Protein AF-A0A957UPA0-F1 (afdb_monomer_lite)

Sequence (131 aa):
ALFTAALRPQVGALYYTPGFFYAAQASAPRTSAYPSEEINEYVRTYPEAAAQVWRTLSYYEPTHMAPRVQAQTLLVTGDDPAVTVPMQQALPSLVETYTTAHSAYRDGVQQARWLARWSGIGEPVLPEHWR

pLDDT: mean 93.22, std 5.61, range [69.31, 98.5]

Foldseek 3Di:
DLLCLLVDVPAAEAEDEDDCLAVLVPPLVVDCDPPSVVLVVVCVVPVVCNVVSVVVSVVVHSLVSQLSRPYQYEYEAEPDNVSCVSVCVSHPPRYHYHYDPPDPLVVVLVVQCVVCVSVVVHHGDDDPVSD

Radius of gyration: 17.0 Å; chains: 1; bounding box: 37×31×49 Å

Secondary structure (DSSP, 8-state):
-HHHHHH-TT--EEEE---TTTTHHHHGGG---TTHHHHHHHHHH-GGGHHHHHHHHHTT-HHHHGGG--SEEEEEE-S-GGGGHHHHHHS-S-EEEEE--S-HHHHHHHHHHHHHHHHT--S----GGG-

Structure (mmCIF, N/CA/C/O backbone):
data_AF-A0A957UPA0-F1
#
_entry.id   AF-A0A957UPA0-F1
#
loop_
_atom_site.group_PDB
_atom_site.id
_atom_site.type_symbol
_atom_site.label_atom_id
_atom_site.label_alt_id
_atom_site.label_comp_id
_atom_site.label_asym_id
_atom_site.label_entity_id
_atom_site.label_seq_id
_atom_site.pdbx_PDB_ins_code
_atom_site.Cartn_x
_atom_site.Cartn_y
_atom_site.Cartn_z
_atom_site.occupancy
_atom_site.B_iso_or_equiv
_atom_site.auth_seq_id
_atom_site.auth_comp_id
_atom_site.auth_asym_id
_atom_site.auth_atom_id
_atom_site.pdbx_PDB_model_num
ATOM 1 N N . ALA A 1 1 ? -3.758 -4.449 -6.018 1.00 92.31 1 ALA A N 1
ATOM 2 C CA . ALA A 1 1 ? -2.530 -5.087 -6.540 1.00 92.31 1 ALA A CA 1
ATOM 3 C C . ALA A 1 1 ? -1.851 -5.967 -5.488 1.00 92.31 1 ALA A C 1
ATOM 5 O O . ALA A 1 1 ? -1.720 -7.161 -5.725 1.00 92.31 1 ALA A O 1
ATOM 6 N N . LEU A 1 2 ? -1.491 -5.426 -4.316 1.00 96.19 2 LEU A N 1
ATOM 7 C CA . LEU A 1 2 ? -0.756 -6.176 -3.287 1.00 96.19 2 LEU A CA 1
ATOM 8 C C . LEU A 1 2 ? -1.438 -7.474 -2.833 1.00 96.19 2 LEU A C 1
ATOM 10 O O . LEU A 1 2 ? -0.804 -8.521 -2.871 1.00 96.19 2 LEU A O 1
ATOM 14 N N . PHE A 1 3 ? -2.726 -7.442 -2.469 1.00 96.44 3 PHE A N 1
ATOM 15 C CA . PHE A 1 3 ? -3.436 -8.661 -2.050 1.00 96.44 3 PHE A CA 1
ATOM 16 C C . PHE A 1 3 ? -3.415 -9.746 -3.125 1.00 96.44 3 PHE A C 1
ATOM 18 O O . PHE A 1 3 ? -3.208 -10.916 -2.824 1.00 96.44 3 PHE A O 1
ATOM 25 N N . THR A 1 4 ? -3.576 -9.358 -4.391 1.00 96.94 4 THR A N 1
ATOM 26 C CA . THR A 1 4 ? -3.486 -10.285 -5.519 1.00 96.94 4 THR A CA 1
ATOM 27 C C . THR A 1 4 ? -2.098 -10.909 -5.603 1.00 96.94 4 THR A C 1
ATOM 29 O O . THR A 1 4 ? -2.009 -12.127 -5.671 1.00 96.94 4 THR A O 1
ATOM 32 N N . ALA A 1 5 ? -1.030 -10.107 -5.537 1.00 96.25 5 ALA A N 1
ATOM 33 C CA . ALA A 1 5 ? 0.347 -10.601 -5.584 1.00 96.25 5 ALA A CA 1
ATOM 34 C C . ALA A 1 5 ? 0.690 -11.514 -4.391 1.00 96.25 5 ALA A C 1
ATOM 36 O O . ALA A 1 5 ? 1.381 -12.513 -4.556 1.00 96.25 5 ALA A O 1
ATOM 37 N N . ALA A 1 6 ? 0.150 -11.222 -3.206 1.00 96.12 6 ALA A N 1
ATOM 38 C CA . ALA A 1 6 ? 0.299 -12.060 -2.017 1.00 96.12 6 ALA A CA 1
ATOM 39 C C . ALA A 1 6 ? -0.463 -13.398 -2.113 1.00 96.12 6 ALA A C 1
ATOM 41 O O . ALA A 1 6 ? -0.057 -14.390 -1.513 1.00 96.12 6 ALA A O 1
ATOM 42 N N . LEU A 1 7 ? -1.583 -13.438 -2.845 1.00 97.19 7 LEU A N 1
ATOM 43 C CA . LEU A 1 7 ? -2.433 -14.628 -3.005 1.00 97.19 7 LEU A CA 1
ATOM 44 C C . LEU A 1 7 ? -2.149 -15.421 -4.291 1.00 97.19 7 LEU A C 1
ATOM 46 O O . LEU A 1 7 ? -2.746 -16.484 -4.499 1.00 97.19 7 LEU A O 1
ATOM 50 N N . ARG A 1 8 ? -1.309 -14.899 -5.190 1.00 97.00 8 ARG A N 1
ATOM 51 C CA . ARG A 1 8 ? -1.005 -15.486 -6.501 1.00 97.00 8 ARG A CA 1
ATOM 52 C C . ARG A 1 8 ? 0.503 -15.457 -6.749 1.00 97.00 8 ARG A C 1
ATOM 54 O O . ARG A 1 8 ? 1.004 -14.455 -7.256 1.00 97.00 8 ARG A O 1
ATOM 61 N N . PRO A 1 9 ? 1.226 -16.557 -6.465 1.00 92.38 9 PRO A N 1
ATOM 62 C CA . PRO A 1 9 ? 2.674 -16.616 -6.675 1.00 92.38 9 PRO A CA 1
ATOM 63 C C . PRO A 1 9 ? 3.081 -16.499 -8.155 1.00 92.38 9 PRO A C 1
ATOM 65 O O . PRO A 1 9 ? 4.248 -16.298 -8.456 1.00 92.38 9 PRO A O 1
ATOM 68 N N . GLN A 1 10 ? 2.131 -16.597 -9.092 1.00 95.69 10 GLN A N 1
ATOM 69 C CA . GLN A 1 10 ? 2.368 -16.395 -10.524 1.00 95.69 10 GLN A CA 1
ATOM 70 C C . GLN A 1 10 ? 2.603 -14.922 -10.901 1.00 95.69 10 GLN A C 1
ATOM 72 O O . GLN A 1 10 ? 3.011 -14.638 -12.025 1.00 95.69 10 GLN A O 1
ATOM 77 N N . VAL A 1 11 ? 2.309 -13.973 -10.006 1.00 96.00 11 VAL A N 1
ATOM 78 C CA . VAL A 1 11 ? 2.562 -12.551 -10.258 1.00 96.00 11 VAL A CA 1
ATOM 79 C C . VAL A 1 11 ? 4.066 -12.292 -10.175 1.00 96.00 11 VAL A C 1
ATOM 81 O O . VAL A 1 11 ? 4.654 -12.398 -9.105 1.00 96.00 11 VAL A O 1
ATOM 84 N N . GLY A 1 12 ? 4.682 -11.935 -11.304 1.00 94.44 12 GLY A N 1
ATOM 85 C CA . GLY A 1 12 ? 6.125 -11.683 -11.383 1.00 94.44 12 GLY A CA 1
ATOM 86 C C . GLY A 1 12 ? 6.556 -10.255 -11.022 1.00 94.44 12 GLY A C 1
ATOM 87 O O . GLY A 1 12 ? 7.672 -10.060 -10.546 1.00 94.44 12 GLY A O 1
ATOM 88 N N . ALA A 1 13 ? 5.671 -9.270 -11.203 1.00 95.62 13 ALA A N 1
ATOM 89 C CA . ALA A 1 13 ? 5.941 -7.857 -10.942 1.00 95.62 13 ALA A CA 1
ATOM 90 C C . ALA A 1 13 ? 4.792 -7.202 -10.170 1.00 95.62 13 ALA A C 1
ATOM 92 O O . ALA A 1 13 ? 3.619 -7.394 -10.499 1.00 95.62 13 ALA A O 1
ATOM 93 N N . LEU A 1 14 ? 5.132 -6.392 -9.169 1.00 96.38 14 LEU A N 1
ATOM 94 C CA . LEU A 1 14 ? 4.190 -5.589 -8.398 1.00 96.38 14 LEU A CA 1
ATOM 95 C C . LEU A 1 14 ? 4.625 -4.121 -8.403 1.00 96.38 14 LEU A C 1
ATOM 97 O O . LEU A 1 14 ? 5.606 -3.753 -7.772 1.00 96.38 14 LEU A O 1
ATOM 101 N N . TYR A 1 15 ? 3.840 -3.268 -9.054 1.00 95.75 15 TYR A N 1
ATOM 102 C CA . TYR A 1 15 ? 3.884 -1.826 -8.822 1.00 95.75 15 TYR A CA 1
ATOM 103 C C . TYR A 1 15 ? 2.867 -1.488 -7.731 1.00 95.75 15 TYR A C 1
ATOM 105 O O . TYR A 1 15 ? 1.667 -1.723 -7.919 1.00 95.75 15 TYR A O 1
ATOM 113 N N . TYR A 1 16 ? 3.321 -0.997 -6.580 1.00 95.50 16 TYR A N 1
ATOM 114 C CA . TYR A 1 16 ? 2.451 -0.770 -5.431 1.00 95.50 16 TYR A CA 1
ATOM 115 C C . TYR A 1 16 ? 2.558 0.652 -4.892 1.00 95.50 16 TYR A C 1
ATOM 117 O O . TYR A 1 16 ? 3.585 1.047 -4.350 1.00 95.50 16 TYR A O 1
ATOM 125 N N . THR A 1 17 ? 1.447 1.379 -4.973 1.00 94.38 17 THR A N 1
ATOM 126 C CA . THR A 1 17 ? 1.239 2.648 -4.273 1.00 94.38 17 THR A CA 1
ATOM 127 C C . THR A 1 17 ? 0.399 2.383 -3.023 1.00 94.38 17 THR A C 1
ATOM 129 O O . THR A 1 17 ? -0.738 1.918 -3.166 1.00 94.38 17 THR A O 1
ATOM 132 N N . PRO A 1 18 ? 0.916 2.645 -1.806 1.00 93.00 18 PRO A N 1
ATOM 133 C CA . PRO A 1 18 ? 0.117 2.585 -0.589 1.00 93.00 18 PRO A CA 1
ATOM 134 C C . PRO A 1 18 ? -1.121 3.475 -0.716 1.00 93.00 18 PRO A C 1
ATOM 136 O O . PRO A 1 18 ? -1.023 4.650 -1.058 1.00 93.00 18 PRO A O 1
ATOM 139 N N . GLY A 1 19 ? -2.291 2.885 -0.488 1.00 89.69 19 GLY A N 1
ATOM 140 C CA . GLY A 1 19 ? -3.579 3.550 -0.668 1.00 89.69 19 GLY A CA 1
ATOM 141 C C . GLY A 1 19 ? -4.434 3.501 0.591 1.00 89.69 19 GLY A C 1
ATOM 142 O O . GLY A 1 19 ? -3.930 3.300 1.690 1.00 89.69 19 GLY A O 1
ATOM 143 N N . PHE A 1 20 ? -5.745 3.623 0.402 1.00 91.50 20 PHE A N 1
ATOM 144 C CA . PHE A 1 20 ? -6.765 3.739 1.450 1.00 91.50 20 PHE A CA 1
ATOM 145 C C . PHE A 1 20 ? -6.598 2.809 2.666 1.00 91.50 20 PHE A C 1
ATOM 147 O O . PHE A 1 20 ? -6.723 3.256 3.801 1.00 91.50 20 PHE A O 1
ATOM 154 N N . PHE A 1 21 ? -6.293 1.526 2.450 1.00 94.25 21 PHE A N 1
ATOM 155 C CA . PHE A 1 21 ? -6.188 0.559 3.547 1.00 94.25 21 PHE A CA 1
ATOM 156 C C . PHE A 1 21 ? -4.856 0.597 4.308 1.00 94.25 21 PHE A C 1
ATOM 158 O O . PHE A 1 21 ? -4.753 -0.012 5.367 1.00 94.25 21 PHE A O 1
ATOM 165 N N . TYR A 1 22 ? -3.833 1.281 3.790 1.00 95.44 22 TYR A N 1
ATOM 166 C CA . TYR A 1 22 ? -2.519 1.320 4.422 1.00 95.44 22 TYR A CA 1
ATOM 167 C C . TYR A 1 22 ? -2.518 2.236 5.647 1.00 95.44 22 TYR A C 1
ATOM 169 O O . TYR A 1 22 ? -2.788 3.437 5.550 1.00 95.44 22 TYR A O 1
ATOM 177 N N . ALA A 1 23 ? -2.206 1.655 6.805 1.00 94.62 23 ALA A N 1
ATOM 178 C CA . ALA A 1 23 ? -2.223 2.308 8.106 1.00 94.62 23 ALA A CA 1
ATOM 179 C C . ALA A 1 23 ? -3.563 3.004 8.413 1.00 94.62 23 ALA A C 1
ATOM 181 O O . ALA A 1 23 ? -3.576 4.028 9.097 1.00 94.62 23 ALA A O 1
ATOM 182 N N . ALA A 1 24 ? -4.685 2.460 7.919 1.00 95.25 24 ALA A N 1
ATOM 183 C CA . ALA A 1 24 ? -5.995 3.122 7.920 1.00 95.25 24 ALA A CA 1
ATOM 184 C C . ALA A 1 24 ? -6.419 3.639 9.306 1.00 95.25 24 ALA A C 1
ATOM 186 O O . ALA A 1 24 ? -6.887 4.767 9.432 1.00 95.25 24 ALA A O 1
ATOM 187 N N . GLN A 1 25 ? -6.186 2.858 10.366 1.00 94.50 25 GLN A N 1
ATOM 188 C CA . GLN A 1 25 ? -6.516 3.256 11.740 1.00 94.50 25 GLN A CA 1
ATOM 189 C C . GLN A 1 25 ? -5.735 4.488 12.222 1.00 94.50 25 GLN A C 1
ATOM 191 O O . GLN A 1 25 ? -6.250 5.276 13.010 1.00 94.50 25 GLN A O 1
ATOM 196 N N . ALA A 1 26 ? -4.503 4.670 11.748 1.00 93.62 26 ALA A N 1
ATOM 197 C CA . ALA A 1 26 ? -3.670 5.817 12.091 1.00 93.62 26 ALA A CA 1
ATOM 198 C C . ALA A 1 26 ? -3.825 6.981 11.098 1.00 93.62 26 ALA A C 1
ATOM 200 O O . ALA A 1 26 ? -3.568 8.132 11.453 1.00 93.62 26 ALA A O 1
ATOM 201 N N . SER A 1 27 ? -4.174 6.713 9.838 1.00 92.62 27 SER A N 1
ATOM 202 C CA . SER A 1 27 ? -4.243 7.718 8.773 1.00 92.62 27 SER A CA 1
ATOM 203 C C . SER A 1 27 ? -5.630 8.341 8.629 1.00 92.62 27 SER A C 1
ATOM 205 O O . SER A 1 27 ? -5.709 9.563 8.512 1.00 92.62 27 SER A O 1
ATOM 207 N N . ALA A 1 28 ? -6.708 7.555 8.700 1.00 95.31 28 ALA A N 1
ATOM 208 C CA . ALA A 1 28 ? -8.065 8.052 8.475 1.00 95.31 28 ALA A CA 1
ATOM 209 C C . ALA A 1 28 ? -8.478 9.171 9.453 1.00 95.31 28 ALA A C 1
ATOM 211 O O . ALA A 1 28 ? -8.929 10.207 8.967 1.00 95.31 28 ALA A O 1
ATOM 212 N N . PRO A 1 29 ? -8.210 9.093 10.776 1.00 94.94 29 PRO A N 1
ATOM 213 C CA . PRO A 1 29 ? -8.581 10.170 11.704 1.00 94.94 29 PRO A CA 1
ATOM 214 C C . PRO A 1 29 ? -7.838 11.500 11.488 1.00 94.94 29 PRO A C 1
ATOM 216 O O . PRO A 1 29 ? -8.170 12.498 12.122 1.00 94.94 29 PRO A O 1
ATOM 219 N N . ARG A 1 3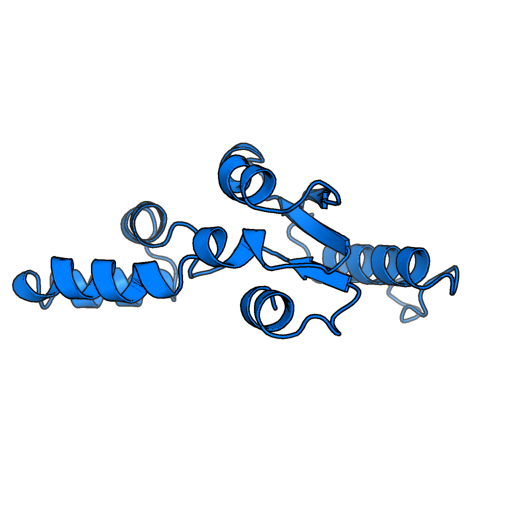0 ? -6.793 11.523 10.648 1.00 94.62 30 ARG A N 1
ATOM 220 C CA . ARG A 1 30 ? -5.954 12.707 10.388 1.00 94.62 30 ARG A CA 1
ATOM 221 C C . ARG A 1 30 ? -6.349 13.468 9.124 1.00 94.62 30 ARG A C 1
ATOM 223 O O . ARG A 1 30 ? -5.677 14.433 8.768 1.00 94.62 30 ARG A O 1
ATOM 230 N N . THR A 1 31 ? -7.386 13.031 8.422 1.00 93.31 31 THR A N 1
ATOM 231 C CA . THR A 1 31 ? -7.815 13.629 7.158 1.00 93.31 31 THR A CA 1
ATOM 232 C C . THR A 1 31 ? -9.332 13.625 7.046 1.00 93.31 31 THR A C 1
ATOM 234 O O . THR A 1 31 ? -9.977 12.717 7.555 1.00 93.31 31 THR A O 1
ATOM 237 N N . SER A 1 32 ? -9.877 14.616 6.343 1.00 96.25 32 SER A N 1
ATOM 238 C CA . SER A 1 32 ? -11.279 14.663 5.909 1.00 96.25 32 SER A CA 1
ATOM 239 C C . SER A 1 32 ? -11.451 14.321 4.424 1.00 96.25 32 SER A C 1
ATOM 241 O O . SER A 1 32 ? -12.498 14.568 3.828 1.00 96.25 32 SER A O 1
ATOM 243 N N . ALA A 1 33 ? -10.405 13.788 3.786 1.00 95.44 33 ALA A N 1
ATOM 244 C CA . ALA A 1 33 ? -10.460 13.385 2.390 1.00 95.44 33 ALA A CA 1
ATOM 245 C C . ALA A 1 33 ? -11.231 12.068 2.223 1.00 95.44 33 ALA A C 1
ATOM 247 O O . ALA A 1 33 ? -10.983 11.086 2.927 1.00 95.44 33 ALA A O 1
ATOM 248 N N . TYR A 1 34 ? -12.110 12.016 1.225 1.00 95.62 34 TYR A N 1
ATOM 249 C CA . TYR A 1 34 ? -12.745 10.771 0.801 1.00 95.62 34 TYR A CA 1
ATOM 250 C C . TYR A 1 34 ? -11.739 9.881 0.048 1.00 95.62 34 TYR A C 1
ATOM 252 O O . TYR A 1 34 ? -10.906 10.401 -0.700 1.00 95.62 34 TYR A O 1
ATOM 260 N N . PRO A 1 35 ? -11.797 8.545 0.220 1.00 95.25 35 PRO A N 1
ATOM 261 C CA . PRO A 1 35 ? -12.824 7.799 0.963 1.00 95.25 35 PRO A CA 1
ATOM 262 C C . PRO A 1 35 ? -12.551 7.609 2.471 1.00 95.25 35 PRO A C 1
ATOM 264 O O . PRO A 1 35 ? -13.378 7.026 3.163 1.00 95.25 35 PRO A O 1
ATOM 267 N N . SER A 1 36 ? -11.426 8.087 3.022 1.00 96.19 36 SER A N 1
ATOM 268 C CA . SER A 1 36 ? -11.104 7.948 4.462 1.00 96.19 36 SER A CA 1
ATOM 269 C C . SER A 1 36 ? -12.144 8.578 5.382 1.00 96.19 36 SER A C 1
ATOM 271 O O . SER A 1 36 ? -12.429 8.025 6.445 1.00 96.19 36 SER A O 1
ATOM 273 N N . GLU A 1 37 ? -12.753 9.679 4.946 1.00 97.38 37 GLU A N 1
ATOM 274 C CA . GLU A 1 37 ? -13.798 10.352 5.714 1.00 97.38 37 GLU A CA 1
ATOM 275 C C . GLU A 1 37 ? -15.045 9.484 5.932 1.00 97.38 37 GLU A C 1
ATOM 277 O O . GLU A 1 37 ? -15.664 9.591 6.983 1.00 97.38 37 GLU A O 1
ATOM 282 N N . GLU A 1 38 ? -15.353 8.527 5.051 1.00 97.88 38 GLU A N 1
ATOM 283 C CA . GLU A 1 38 ? -16.493 7.616 5.251 1.00 97.88 38 GLU A CA 1
ATOM 284 C C . GLU A 1 38 ? -16.344 6.788 6.539 1.00 97.88 38 GLU A C 1
ATOM 286 O O . GLU A 1 38 ? -17.315 6.555 7.265 1.00 97.88 38 GLU A O 1
ATOM 291 N N . ILE A 1 39 ? -15.113 6.377 6.872 1.00 97.38 39 ILE A N 1
ATOM 292 C CA . ILE A 1 39 ? -14.827 5.656 8.120 1.00 97.38 39 ILE A CA 1
ATOM 293 C C . ILE A 1 39 ? -15.028 6.587 9.320 1.00 97.38 39 ILE A C 1
ATOM 295 O O . ILE A 1 39 ? -15.622 6.180 10.322 1.00 97.38 39 ILE A O 1
ATOM 299 N N . ASN A 1 40 ? -14.554 7.831 9.221 1.00 97.25 40 ASN A N 1
ATOM 300 C CA . ASN A 1 40 ? -14.684 8.826 10.285 1.00 97.25 40 ASN A CA 1
ATOM 301 C C . ASN A 1 40 ? -16.159 9.159 10.552 1.00 97.25 40 ASN A C 1
ATOM 303 O O . ASN A 1 40 ? -16.588 9.180 11.708 1.00 97.25 40 ASN A O 1
ATOM 307 N N . GLU A 1 41 ? -16.952 9.360 9.498 1.00 98.38 41 GLU A N 1
ATOM 308 C CA . GLU A 1 41 ? -18.391 9.607 9.582 1.00 98.38 41 GLU A CA 1
ATOM 309 C C . GLU A 1 41 ? -19.124 8.437 10.238 1.00 98.38 41 GLU A C 1
ATOM 311 O O . GLU A 1 41 ? -19.935 8.649 11.148 1.00 98.38 41 GLU A O 1
ATOM 316 N N . TYR A 1 42 ? -18.797 7.205 9.841 1.00 98.25 42 TYR A N 1
ATOM 317 C CA . TYR A 1 42 ? -19.387 6.007 10.428 1.00 98.25 42 TYR A CA 1
ATOM 318 C C . TYR A 1 42 ? -19.056 5.888 11.920 1.00 98.25 42 TYR A C 1
ATOM 320 O O . TYR A 1 42 ? -19.958 5.728 12.739 1.00 98.25 42 TYR A O 1
ATOM 328 N N . VAL A 1 43 ? -17.781 6.021 12.298 1.00 97.31 43 VAL A N 1
ATOM 329 C CA . VAL A 1 43 ? -17.335 5.908 13.699 1.00 97.31 43 VAL A CA 1
ATOM 330 C C . VAL A 1 43 ? -17.899 7.032 14.572 1.00 97.31 43 VAL A C 1
ATOM 332 O O . VAL A 1 43 ? -18.230 6.796 15.732 1.00 97.31 43 VAL A O 1
ATOM 335 N N . ARG A 1 44 ? -18.060 8.245 14.030 1.00 97.19 44 ARG A N 1
ATOM 336 C CA . ARG A 1 44 ? -18.702 9.366 14.733 1.00 97.19 44 ARG A CA 1
ATOM 337 C C . ARG A 1 44 ? -20.199 9.136 14.943 1.00 97.19 44 ARG A C 1
ATOM 339 O O . ARG A 1 44 ? -20.739 9.578 15.952 1.00 97.19 44 ARG A O 1
ATOM 346 N N . THR A 1 45 ? -20.861 8.478 13.993 1.00 98.50 45 THR A N 1
ATOM 347 C CA . THR A 1 45 ? -22.296 8.165 14.070 1.00 98.50 45 THR A CA 1
ATOM 348 C C . THR A 1 45 ? -22.571 6.972 14.990 1.00 98.50 45 THR A C 1
ATOM 350 O O . THR A 1 45 ? -23.557 6.990 15.721 1.00 98.50 45 THR A O 1
ATOM 353 N N . TYR A 1 46 ? -21.680 5.976 14.989 1.00 98.31 46 TYR A N 1
ATOM 354 C CA . TYR A 1 46 ? -21.797 4.714 15.729 1.00 98.31 46 TYR A CA 1
ATOM 355 C C . TYR A 1 46 ? -20.539 4.445 16.577 1.00 98.31 46 TYR A C 1
ATOM 357 O O . TYR A 1 46 ? -19.743 3.549 16.259 1.00 98.31 46 TYR A O 1
ATOM 365 N N . PRO A 1 47 ? -20.305 5.220 17.652 1.00 97.81 47 PRO A N 1
ATOM 366 C CA . PRO A 1 47 ? -19.084 5.119 18.454 1.00 97.81 47 PRO A CA 1
ATOM 367 C C . PRO A 1 47 ? -18.899 3.746 19.118 1.00 97.81 47 PRO A C 1
ATOM 369 O O . PRO A 1 47 ? -17.772 3.274 19.266 1.00 97.81 47 PRO A O 1
ATOM 372 N N . GLU A 1 48 ? -19.984 3.058 19.470 1.00 98.38 48 GLU A N 1
ATOM 373 C CA . GLU A 1 48 ? -19.967 1.701 20.021 1.00 98.38 48 GLU A CA 1
ATOM 374 C C . GLU A 1 48 ? -19.424 0.654 19.034 1.00 98.38 48 GLU A C 1
ATOM 376 O O . GLU A 1 48 ? -18.863 -0.361 19.450 1.00 98.38 48 GLU A O 1
ATOM 381 N N . ALA A 1 49 ? -19.528 0.913 17.726 1.00 97.88 49 ALA A N 1
ATOM 382 C CA . ALA A 1 49 ? -19.031 0.028 16.677 1.00 97.88 49 ALA A CA 1
ATOM 383 C C . ALA A 1 49 ? -17.547 0.266 16.339 1.00 97.88 49 ALA A C 1
ATOM 385 O O . ALA A 1 49 ? -16.946 -0.541 15.624 1.00 97.88 49 ALA A O 1
ATOM 386 N N . ALA A 1 50 ? -16.924 1.331 16.858 1.00 97.06 50 ALA A N 1
ATOM 387 C CA . ALA A 1 50 ? -15.579 1.761 16.469 1.00 97.06 50 ALA A CA 1
ATOM 388 C C . ALA A 1 50 ? -14.527 0.645 16.588 1.00 97.06 50 ALA A C 1
ATOM 390 O O . ALA A 1 50 ? -13.755 0.397 15.660 1.00 97.06 50 ALA A O 1
ATOM 391 N N . ALA A 1 51 ? -14.525 -0.085 17.707 1.00 97.94 51 ALA A N 1
ATOM 392 C CA . ALA A 1 51 ? -13.585 -1.184 17.927 1.00 97.94 51 ALA A CA 1
ATOM 393 C C . ALA A 1 51 ? -13.758 -2.315 16.896 1.00 97.94 51 ALA A C 1
ATOM 395 O O . ALA A 1 51 ? -12.776 -2.888 16.420 1.00 97.94 51 ALA A O 1
ATOM 396 N N . GLN A 1 52 ? -15.001 -2.622 16.513 1.00 98.31 52 GLN A N 1
ATOM 397 C CA . GLN A 1 52 ? -15.292 -3.631 15.498 1.00 98.31 52 GLN A CA 1
ATOM 398 C C . GLN A 1 52 ? -14.859 -3.173 14.103 1.00 98.31 52 GLN A C 1
ATOM 400 O O . GLN A 1 52 ? -14.318 -3.988 13.353 1.00 98.31 52 GLN A O 1
ATOM 405 N N . VAL A 1 53 ? -15.060 -1.897 13.767 1.00 97.75 53 VAL A N 1
ATOM 406 C CA . VAL A 1 53 ? -14.626 -1.310 12.491 1.00 97.75 53 VAL A CA 1
ATOM 407 C C . VAL A 1 53 ? -13.116 -1.445 12.340 1.00 97.75 53 VAL A C 1
ATOM 409 O O . VAL A 1 53 ? -12.653 -2.060 11.379 1.00 97.75 53 VAL A O 1
ATOM 412 N N . TRP A 1 54 ? -12.341 -0.977 13.322 1.00 96.62 54 TRP A N 1
ATOM 413 C CA . TRP A 1 54 ? -10.879 -1.040 13.247 1.00 96.62 54 TRP A CA 1
ATOM 414 C C . TRP A 1 54 ? -10.346 -2.470 13.231 1.00 96.62 54 TRP A C 1
ATOM 416 O O . TRP A 1 54 ? -9.449 -2.784 12.451 1.00 96.62 54 TRP A O 1
ATOM 426 N N . ARG A 1 55 ? -10.953 -3.371 14.013 1.00 97.56 55 ARG A N 1
ATOM 427 C CA . ARG A 1 55 ? -10.631 -4.801 13.950 1.00 97.56 55 ARG A CA 1
ATOM 428 C C . ARG A 1 55 ? -10.920 -5.396 12.572 1.00 97.56 55 ARG A C 1
ATOM 430 O O . ARG A 1 55 ? -10.185 -6.260 12.123 1.00 97.56 55 ARG A O 1
ATOM 437 N N . THR A 1 56 ? -11.990 -4.971 11.909 1.00 97.25 56 THR A N 1
ATOM 438 C CA . THR A 1 56 ? -12.333 -5.475 10.572 1.00 97.25 56 THR A CA 1
ATOM 439 C C . THR A 1 56 ? -11.347 -4.957 9.529 1.00 97.25 56 THR A C 1
ATOM 441 O O . THR A 1 56 ? -10.853 -5.730 8.711 1.00 97.25 56 THR A O 1
ATOM 444 N N . LEU A 1 57 ? -11.008 -3.668 9.585 1.00 96.25 57 LEU A N 1
ATOM 445 C CA . LEU A 1 57 ? -10.063 -3.047 8.657 1.00 96.25 57 LEU A CA 1
ATOM 446 C C . LEU A 1 57 ? -8.635 -3.585 8.813 1.00 96.25 57 LEU A C 1
ATOM 448 O O . LEU A 1 57 ? -7.915 -3.649 7.821 1.00 96.25 57 LEU A O 1
ATOM 452 N N . SER A 1 58 ? -8.232 -4.049 10.001 1.00 95.62 58 SER A N 1
ATOM 453 C CA . SER A 1 58 ? -6.890 -4.617 10.203 1.00 95.62 58 SER A CA 1
ATOM 454 C C . SER A 1 58 ? -6.638 -5.909 9.409 1.00 95.62 58 SER A C 1
ATOM 456 O O . SER A 1 58 ? -5.491 -6.198 9.064 1.00 95.62 58 SER A O 1
ATOM 458 N N . TYR A 1 59 ? -7.681 -6.657 9.028 1.00 95.62 59 TYR A N 1
ATOM 459 C CA . TYR A 1 59 ? -7.545 -7.794 8.101 1.00 95.62 59 TYR A CA 1
ATOM 460 C C . TYR A 1 59 ? -7.153 -7.364 6.681 1.00 95.62 59 TYR A C 1
ATOM 462 O O . TYR A 1 59 ? -6.615 -8.168 5.920 1.00 95.62 59 TYR A O 1
ATOM 470 N N . TYR A 1 60 ? -7.408 -6.102 6.337 1.00 95.56 60 TYR A N 1
ATOM 471 C CA . TYR A 1 60 ? -7.067 -5.485 5.059 1.00 95.56 60 TYR A CA 1
ATOM 472 C C . TYR A 1 60 ? -5.861 -4.555 5.174 1.00 95.56 60 TYR A C 1
ATOM 474 O O . TYR A 1 60 ? -5.587 -3.810 4.244 1.00 95.56 60 TYR A O 1
ATOM 482 N N . GLU A 1 61 ? -5.118 -4.589 6.276 1.00 96.44 61 GLU A N 1
ATOM 483 C CA . GLU A 1 61 ? -3.861 -3.858 6.381 1.00 96.44 61 GLU A CA 1
ATOM 484 C C . GLU A 1 61 ? -2.806 -4.525 5.466 1.00 96.44 61 GLU A C 1
ATOM 486 O O . GLU A 1 61 ? -2.445 -5.690 5.683 1.00 96.44 61 GLU A O 1
ATOM 491 N N . PRO A 1 62 ? -2.309 -3.832 4.420 1.00 96.50 62 PRO A N 1
ATOM 492 C CA . PRO A 1 62 ? -1.404 -4.418 3.432 1.00 96.50 62 PRO A CA 1
ATOM 493 C C . PRO A 1 62 ? -0.117 -5.001 4.022 1.00 96.50 62 PRO A C 1
ATOM 495 O O . PRO A 1 62 ? 0.374 -6.013 3.515 1.00 96.50 62 PRO A O 1
ATOM 498 N N . THR A 1 63 ? 0.408 -4.420 5.105 1.00 96.44 63 THR A N 1
ATOM 499 C CA . THR A 1 63 ? 1.634 -4.917 5.756 1.00 96.44 63 THR A CA 1
ATOM 500 C C . THR A 1 63 ? 1.497 -6.348 6.284 1.00 96.44 63 THR A C 1
ATOM 502 O O . THR A 1 63 ? 2.478 -7.085 6.277 1.00 96.44 63 THR A O 1
ATOM 505 N N . HIS A 1 64 ? 0.292 -6.812 6.634 1.00 96.19 64 HIS A N 1
ATOM 506 C CA . HIS A 1 64 ? 0.069 -8.201 7.057 1.00 96.19 64 HIS A CA 1
ATOM 507 C C . HIS A 1 64 ? 0.182 -9.218 5.908 1.00 96.19 64 HIS A C 1
ATOM 509 O O . HIS A 1 64 ? 0.446 -10.398 6.139 1.00 96.19 64 HIS A O 1
ATOM 515 N N . MET A 1 65 ? -0.028 -8.779 4.665 1.00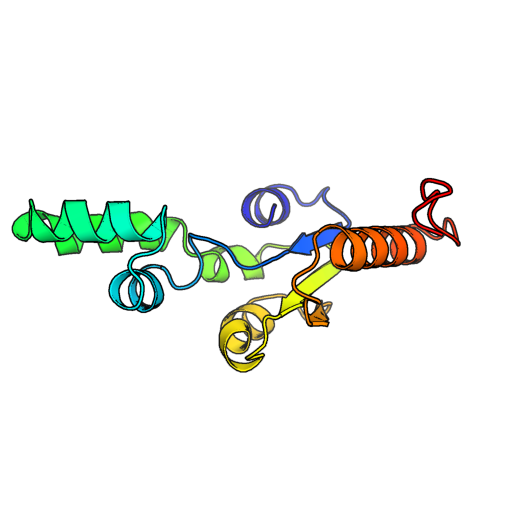 95.56 65 MET A N 1
ATOM 516 C CA . MET A 1 65 ? 0.031 -9.627 3.468 1.00 95.56 65 MET A CA 1
ATOM 517 C C . MET A 1 65 ? 1.342 -9.463 2.694 1.00 95.56 65 MET A C 1
ATOM 519 O O . MET A 1 65 ? 1.713 -10.363 1.940 1.00 95.56 65 MET A O 1
ATOM 523 N N . ALA A 1 66 ? 2.055 -8.354 2.903 1.00 96.50 66 ALA A N 1
ATOM 524 C CA . ALA A 1 66 ? 3.327 -8.044 2.255 1.00 96.50 66 ALA A CA 1
ATOM 525 C C . ALA A 1 66 ? 4.371 -9.182 2.324 1.00 96.50 66 ALA A C 1
ATOM 527 O O . ALA A 1 66 ? 4.951 -9.476 1.277 1.00 96.50 66 ALA A O 1
ATOM 528 N N . PRO A 1 67 ? 4.537 -9.927 3.442 1.00 96.25 67 PRO A N 1
ATOM 529 C CA . PRO A 1 67 ? 5.514 -11.020 3.508 1.00 96.25 67 PRO A CA 1
ATOM 530 C C . PRO A 1 67 ? 5.246 -12.183 2.542 1.00 96.25 67 PRO A C 1
ATOM 532 O O . PRO A 1 67 ? 6.120 -13.013 2.313 1.00 96.25 67 PRO A O 1
ATOM 535 N N . ARG A 1 68 ? 4.027 -12.286 1.992 1.00 95.88 68 ARG A N 1
ATOM 536 C CA . ARG A 1 68 ? 3.640 -13.342 1.040 1.00 95.88 68 ARG A CA 1
ATOM 537 C C . ARG A 1 68 ? 3.885 -12.958 -0.419 1.00 95.88 68 ARG A C 1
ATOM 539 O O . ARG A 1 68 ? 3.710 -13.797 -1.299 1.00 95.88 68 ARG A O 1
ATOM 546 N N . VAL A 1 69 ? 4.239 -11.704 -0.695 1.00 96.50 69 VAL A N 1
ATOM 547 C CA . VAL A 1 69 ? 4.485 -11.222 -2.057 1.00 96.50 69 VAL A CA 1
ATOM 548 C C . VAL A 1 69 ? 5.810 -11.790 -2.562 1.00 96.50 69 VAL A C 1
ATOM 550 O O . VAL A 1 69 ? 6.853 -11.501 -1.998 1.00 96.50 69 VAL A O 1
ATOM 553 N N . GLN A 1 70 ? 5.777 -12.572 -3.643 1.00 94.94 70 GLN A N 1
ATOM 554 C CA . GLN A 1 70 ? 6.986 -13.108 -4.298 1.00 94.94 70 GLN A CA 1
ATOM 555 C C . GLN A 1 70 ? 7.425 -12.281 -5.515 1.00 94.94 70 GLN A C 1
ATOM 557 O O . GLN A 1 70 ? 8.523 -12.466 -6.033 1.00 94.94 70 GLN A O 1
ATOM 562 N N . ALA A 1 71 ? 6.558 -11.379 -5.976 1.00 95.56 71 ALA A N 1
ATOM 563 C CA . ALA A 1 71 ? 6.809 -10.516 -7.117 1.00 95.56 71 ALA A CA 1
ATOM 564 C C . ALA A 1 71 ? 7.962 -9.541 -6.837 1.00 95.56 71 ALA A C 1
ATOM 566 O O . ALA A 1 71 ? 8.043 -8.973 -5.743 1.00 95.56 71 ALA A O 1
ATOM 567 N N . GLN A 1 72 ? 8.780 -9.253 -7.854 1.00 95.88 72 GLN A N 1
ATOM 568 C CA . GLN A 1 72 ? 9.681 -8.105 -7.780 1.00 95.88 72 GLN A CA 1
ATOM 569 C C . GLN A 1 72 ? 8.834 -6.842 -7.645 1.00 95.88 72 GLN A C 1
ATOM 571 O O . GLN A 1 72 ? 7.901 -6.623 -8.425 1.00 95.88 72 GLN A O 1
ATOM 576 N N . THR A 1 73 ? 9.120 -6.041 -6.622 1.00 96.94 73 THR A N 1
ATOM 577 C CA . THR A 1 73 ? 8.222 -4.964 -6.213 1.00 96.94 73 THR A CA 1
ATOM 578 C C . THR A 1 73 ? 8.874 -3.603 -6.411 1.00 96.94 73 THR A C 1
ATOM 580 O O . THR A 1 73 ? 9.978 -3.365 -5.931 1.00 96.94 73 THR A O 1
ATOM 583 N N . LEU A 1 74 ? 8.159 -2.695 -7.074 1.00 96.56 74 LEU A N 1
ATOM 584 C CA . LEU A 1 74 ? 8.411 -1.262 -7.004 1.00 96.56 74 LEU A CA 1
ATOM 585 C C . LEU A 1 74 ? 7.385 -0.639 -6.057 1.00 96.56 74 LEU A C 1
ATOM 587 O O . LEU A 1 74 ? 6.186 -0.609 -6.350 1.00 96.56 74 LEU A O 1
ATOM 591 N N . LEU A 1 75 ? 7.864 -0.163 -4.912 1.00 96.44 75 LEU A N 1
ATOM 592 C CA . LEU A 1 75 ? 7.068 0.539 -3.916 1.00 96.44 75 LEU A CA 1
ATOM 593 C C . LEU A 1 75 ? 7.103 2.042 -4.195 1.00 96.44 75 LEU A C 1
ATOM 595 O O . LEU A 1 75 ? 8.161 2.670 -4.147 1.00 96.44 75 LEU A O 1
ATOM 599 N N . VAL A 1 76 ? 5.938 2.631 -4.444 1.00 95.31 76 VAL A N 1
ATOM 600 C CA . VAL A 1 76 ? 5.813 4.081 -4.580 1.00 95.31 76 VAL A CA 1
ATOM 601 C C . VAL A 1 76 ? 5.797 4.714 -3.197 1.00 95.31 76 VAL A C 1
ATOM 603 O O . VAL A 1 76 ? 4.983 4.358 -2.343 1.00 95.31 76 VAL A O 1
ATOM 606 N N . THR A 1 77 ? 6.691 5.667 -2.985 1.00 93.69 77 THR A N 1
ATOM 607 C CA . THR A 1 77 ? 6.781 6.478 -1.778 1.00 93.69 77 THR A CA 1
ATOM 608 C C . THR A 1 77 ? 6.185 7.857 -2.043 1.00 93.69 77 THR A C 1
ATOM 610 O O . THR A 1 77 ? 6.273 8.378 -3.154 1.00 93.69 77 THR A O 1
ATOM 613 N N . GLY A 1 78 ? 5.545 8.438 -1.030 1.00 88.06 78 GLY A N 1
ATOM 614 C CA . GLY A 1 78 ? 5.066 9.822 -1.074 1.00 88.06 78 GLY A CA 1
ATOM 615 C C . GLY A 1 78 ? 6.187 10.829 -0.808 1.00 88.06 78 GLY A C 1
ATOM 616 O O . GLY A 1 78 ? 7.364 10.466 -0.782 1.00 88.06 78 GLY A O 1
ATOM 617 N N . ASP A 1 79 ? 5.799 12.075 -0.528 1.00 87.31 79 ASP A N 1
ATOM 618 C CA . ASP A 1 79 ? 6.728 13.148 -0.132 1.00 87.31 79 ASP A CA 1
ATOM 619 C C . ASP A 1 79 ? 7.490 12.834 1.157 1.00 87.31 79 ASP A C 1
ATOM 621 O O . ASP A 1 79 ? 8.613 13.296 1.342 1.00 87.31 79 ASP A O 1
ATOM 625 N N . ASP A 1 80 ? 6.877 12.041 2.038 1.00 89.06 80 ASP A N 1
ATOM 626 C CA . ASP A 1 80 ? 7.497 11.524 3.250 1.00 89.06 80 ASP A CA 1
ATOM 627 C C . ASP A 1 80 ? 7.777 10.016 3.103 1.00 89.06 80 ASP A C 1
ATOM 629 O O . ASP A 1 80 ? 6.875 9.186 3.285 1.00 89.06 80 ASP A O 1
ATOM 633 N N . PRO A 1 81 ? 9.027 9.624 2.791 1.00 85.06 81 PRO A N 1
ATOM 634 C CA . PRO A 1 81 ? 9.414 8.222 2.697 1.00 85.06 81 PRO A CA 1
ATOM 635 C C . PRO A 1 81 ? 9.221 7.449 4.005 1.00 85.06 81 PRO A C 1
ATOM 637 O O . PRO A 1 81 ? 8.988 6.236 3.952 1.00 85.06 81 PRO A O 1
ATOM 640 N N . ALA A 1 82 ? 9.265 8.120 5.167 1.00 90.38 82 ALA A N 1
ATOM 641 C CA . ALA A 1 82 ? 9.140 7.475 6.473 1.00 90.38 82 ALA A CA 1
ATOM 642 C C . ALA A 1 82 ? 7.785 6.773 6.635 1.00 90.38 82 ALA A C 1
ATOM 644 O O . ALA A 1 82 ? 7.711 5.699 7.235 1.00 90.38 82 ALA A O 1
ATOM 645 N N . VAL A 1 83 ? 6.731 7.310 6.009 1.00 91.25 83 VAL A N 1
ATOM 646 C CA . VAL A 1 83 ? 5.389 6.705 5.980 1.00 91.25 83 VAL A CA 1
ATOM 647 C C . VAL A 1 83 ? 5.420 5.286 5.412 1.00 91.25 83 VAL A C 1
ATOM 649 O O . VAL A 1 83 ? 4.638 4.438 5.835 1.00 91.25 83 VAL A O 1
ATOM 652 N N . THR A 1 84 ? 6.328 4.995 4.479 1.00 93.19 84 THR A N 1
ATOM 653 C CA . THR A 1 84 ? 6.415 3.691 3.802 1.00 93.19 84 THR A CA 1
ATOM 654 C C . THR A 1 84 ? 7.415 2.720 4.424 1.00 93.19 84 THR A C 1
ATOM 656 O O . THR A 1 84 ? 7.487 1.575 3.986 1.00 93.19 84 THR A O 1
ATOM 659 N N . VAL A 1 85 ? 8.150 3.120 5.467 1.00 93.69 85 VAL A N 1
ATOM 660 C CA . VAL A 1 85 ? 9.141 2.255 6.133 1.00 93.69 85 VAL A CA 1
ATOM 661 C C . VAL A 1 85 ? 8.537 0.935 6.635 1.00 93.69 85 VAL A C 1
ATOM 663 O O . VAL A 1 85 ? 9.121 -0.106 6.331 1.00 93.69 85 VAL A O 1
ATOM 666 N N . PRO A 1 86 ? 7.364 0.904 7.306 1.00 94.62 86 PRO A N 1
ATOM 667 C CA . PRO A 1 86 ? 6.745 -0.364 7.708 1.00 94.62 86 PRO A CA 1
ATOM 668 C C . PRO A 1 86 ? 6.478 -1.297 6.523 1.00 94.62 86 PRO A C 1
ATOM 670 O O . PRO A 1 86 ? 6.669 -2.507 6.612 1.00 94.62 86 PRO A O 1
ATOM 673 N N . MET A 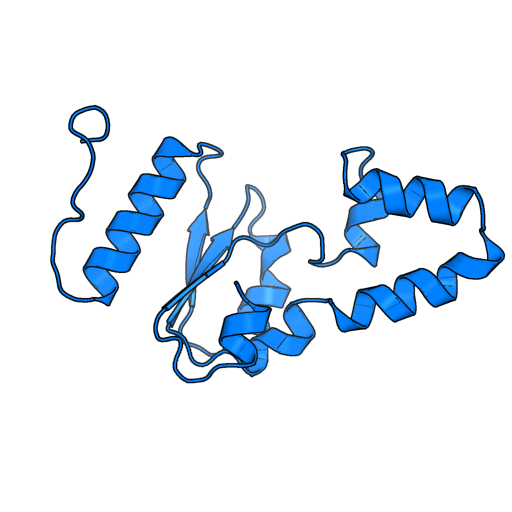1 87 ? 6.080 -0.729 5.383 1.00 95.19 87 MET A N 1
ATOM 674 C CA . MET A 1 87 ? 5.843 -1.480 4.156 1.00 95.19 87 MET A CA 1
ATOM 675 C C . MET A 1 87 ? 7.143 -2.028 3.550 1.00 95.19 87 MET A C 1
ATOM 677 O O . MET A 1 87 ? 7.179 -3.186 3.143 1.00 95.19 87 MET A O 1
ATOM 681 N N . GLN A 1 88 ? 8.216 -1.230 3.530 1.00 93.88 88 GLN A N 1
ATOM 682 C CA . GLN A 1 88 ? 9.544 -1.670 3.079 1.00 93.88 88 GLN A CA 1
ATOM 683 C C . GLN A 1 88 ? 10.082 -2.820 3.938 1.00 93.88 88 GLN A C 1
ATOM 685 O O . GLN A 1 88 ? 10.659 -3.759 3.406 1.00 93.88 88 GLN A O 1
ATOM 690 N N . GLN A 1 89 ? 9.859 -2.765 5.254 1.00 93.88 89 GLN A N 1
ATOM 691 C CA . GLN A 1 89 ? 10.276 -3.808 6.195 1.00 93.88 89 GLN A CA 1
ATOM 692 C C . GLN A 1 89 ? 9.446 -5.093 6.076 1.00 93.88 89 GLN A C 1
ATOM 694 O O . GLN A 1 89 ? 9.959 -6.178 6.340 1.00 93.88 89 GLN A O 1
ATOM 699 N N . ALA A 1 90 ? 8.165 -4.976 5.718 1.00 95.62 90 ALA A N 1
ATOM 700 C CA . ALA A 1 90 ? 7.262 -6.117 5.591 1.00 95.62 90 ALA A CA 1
ATOM 701 C C . ALA A 1 90 ? 7.393 -6.852 4.244 1.00 95.62 90 ALA A C 1
ATOM 703 O O . ALA A 1 90 ? 7.023 -8.023 4.146 1.00 95.62 90 ALA A O 1
ATOM 704 N N . LEU A 1 91 ? 7.885 -6.179 3.200 1.00 94.38 91 LEU A N 1
ATOM 705 C CA . LEU A 1 91 ? 8.179 -6.799 1.910 1.00 94.38 91 LEU A CA 1
ATOM 706 C C . LEU A 1 91 ? 9.494 -7.604 1.962 1.00 94.38 91 LEU A C 1
ATOM 708 O O . LEU A 1 91 ? 10.423 -7.223 2.674 1.00 94.38 91 LEU A O 1
ATOM 712 N N . PRO A 1 92 ? 9.625 -8.691 1.180 1.00 85.56 92 PRO A N 1
ATOM 713 C CA . PRO A 1 92 ? 10.904 -9.384 1.017 1.00 85.56 92 PRO A CA 1
ATOM 714 C C . PRO A 1 92 ? 11.969 -8.487 0.377 1.00 85.56 92 PRO A C 1
ATOM 716 O O . PRO A 1 92 ? 11.644 -7.494 -0.257 1.00 85.56 92 PRO A O 1
ATOM 719 N N . SER A 1 93 ? 13.243 -8.873 0.456 1.00 70.12 93 SER A N 1
ATOM 720 C CA . SER A 1 93 ? 14.414 -8.045 0.108 1.00 70.12 93 SER A CA 1
ATOM 721 C C . SER A 1 93 ? 14.509 -7.496 -1.332 1.00 70.12 93 SER A C 1
ATOM 723 O O . SER A 1 93 ? 15.460 -6.781 -1.632 1.00 70.12 93 SER A O 1
ATOM 725 N N . LEU A 1 94 ? 13.575 -7.808 -2.237 1.00 69.75 94 LEU A N 1
ATOM 726 C CA . LEU A 1 94 ? 13.552 -7.325 -3.626 1.00 69.75 94 LEU A CA 1
ATOM 727 C C . LEU A 1 94 ? 12.556 -6.169 -3.808 1.00 69.75 94 LEU A C 1
ATOM 729 O O . LEU A 1 94 ? 11.540 -6.306 -4.498 1.00 69.75 94 LEU A O 1
ATOM 733 N N . VAL A 1 95 ? 12.870 -5.027 -3.191 1.00 81.88 95 VAL A N 1
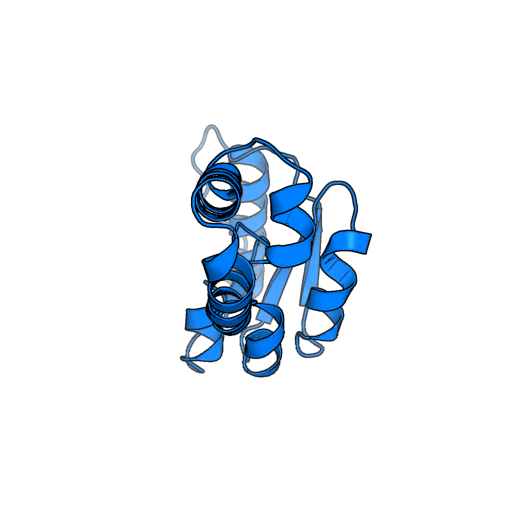ATOM 734 C CA . VAL A 1 95 ? 12.074 -3.795 -3.289 1.00 81.88 95 VAL A CA 1
ATOM 735 C C . VAL A 1 95 ? 12.911 -2.665 -3.867 1.00 81.88 95 VAL A C 1
ATOM 737 O O . VAL A 1 95 ? 13.882 -2.221 -3.259 1.00 81.88 95 VAL A O 1
ATOM 740 N N . GLU A 1 96 ? 12.492 -2.164 -5.023 1.00 94.62 96 GLU A N 1
ATOM 741 C CA . GLU A 1 96 ? 12.873 -0.835 -5.490 1.00 94.62 96 GLU A CA 1
ATOM 742 C C . GLU A 1 96 ? 11.875 0.187 -4.928 1.00 94.62 96 GLU A C 1
ATOM 744 O O . GLU A 1 96 ? 10.691 -0.114 -4.762 1.00 94.62 96 GLU A O 1
ATOM 749 N N . THR A 1 97 ? 12.324 1.411 -4.660 1.00 94.31 97 THR A N 1
ATOM 750 C CA . THR A 1 97 ? 11.450 2.511 -4.225 1.00 94.31 97 THR A CA 1
ATOM 751 C C . THR A 1 97 ? 11.415 3.624 -5.261 1.00 94.31 97 THR A C 1
ATOM 753 O O . THR A 1 97 ? 12.436 3.936 -5.874 1.00 94.31 97 THR A O 1
ATOM 756 N N . TYR A 1 98 ? 10.261 4.267 -5.421 1.00 94.75 98 TYR A N 1
ATOM 757 C CA . TYR A 1 98 ? 10.087 5.419 -6.301 1.00 94.75 98 TYR A CA 1
ATOM 758 C C . TYR A 1 98 ? 9.266 6.511 -5.622 1.00 94.75 98 TYR A C 1
ATOM 760 O O . TYR A 1 98 ? 8.116 6.276 -5.272 1.00 94.75 98 TYR A O 1
ATOM 768 N N . THR A 1 99 ? 9.816 7.716 -5.491 1.00 95.56 99 THR A N 1
ATOM 769 C CA . THR A 1 99 ? 9.051 8.874 -5.014 1.00 95.56 99 THR A CA 1
ATOM 770 C C . THR A 1 99 ? 8.121 9.382 -6.111 1.00 95.56 99 THR A C 1
ATOM 772 O O . THR A 1 99 ? 8.594 9.783 -7.175 1.00 95.56 99 THR A O 1
ATOM 775 N N . THR A 1 100 ? 6.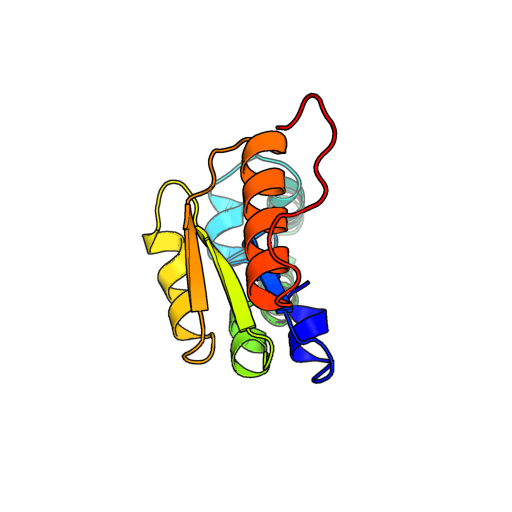811 9.378 -5.846 1.00 94.62 100 THR A N 1
ATOM 776 C CA . THR A 1 100 ? 5.790 9.910 -6.765 1.00 94.62 100 THR A CA 1
ATOM 777 C C . THR A 1 100 ? 6.091 11.354 -7.161 1.00 94.62 100 THR A C 1
ATOM 779 O O . THR A 1 100 ? 6.541 12.166 -6.354 1.00 94.62 100 THR A O 1
ATOM 782 N N . ALA A 1 101 ? 5.810 11.692 -8.418 1.00 94.62 101 ALA A N 1
ATOM 783 C CA . ALA A 1 101 ? 5.828 13.063 -8.909 1.00 94.62 101 ALA A CA 1
ATOM 784 C C . ALA A 1 101 ? 4.470 13.773 -8.740 1.00 94.62 101 ALA A C 1
ATOM 786 O O . ALA A 1 101 ? 4.288 14.855 -9.304 1.00 94.62 101 ALA A O 1
ATOM 787 N N . HIS A 1 102 ? 3.507 13.147 -8.048 1.00 91.94 102 HIS A N 1
ATOM 788 C CA . HIS A 1 102 ? 2.105 13.577 -7.937 1.00 91.94 102 HIS A CA 1
ATOM 789 C C . HIS A 1 102 ? 1.471 13.877 -9.297 1.00 91.94 102 HIS A C 1
ATOM 791 O O . HIS A 1 102 ? 0.699 14.819 -9.475 1.00 91.94 102 HIS A O 1
ATOM 797 N N . SER A 1 103 ? 1.839 13.081 -10.298 1.00 93.19 103 SER A N 1
ATOM 798 C CA . SER A 1 103 ? 1.422 13.273 -11.678 1.00 93.19 103 SER A CA 1
ATOM 799 C C . SER A 1 103 ? 1.132 11.920 -12.292 1.00 93.19 103 SER A C 1
ATOM 801 O O . SER A 1 103 ? 2.050 11.146 -12.551 1.00 93.19 103 SER A O 1
ATOM 803 N N . ALA A 1 104 ? -0.143 11.671 -12.596 1.00 88.31 104 ALA A N 1
ATOM 804 C CA . ALA A 1 104 ? -0.573 10.439 -13.255 1.00 88.31 104 ALA A CA 1
ATOM 805 C C . ALA A 1 104 ? 0.240 10.152 -14.529 1.00 88.31 104 ALA A C 1
ATOM 807 O O . ALA A 1 104 ? 0.565 9.004 -14.817 1.00 88.31 104 ALA A O 1
ATOM 808 N N . TYR A 1 105 ? 0.624 11.208 -15.253 1.00 91.19 105 TYR A N 1
ATOM 809 C CA . TYR A 1 105 ? 1.498 11.106 -16.413 1.00 91.19 105 TYR A CA 1
ATOM 810 C C . TYR A 1 105 ? 2.914 10.638 -16.043 1.00 91.19 105 TYR A C 1
ATOM 812 O O . TYR A 1 105 ? 3.367 9.605 -16.533 1.00 91.19 105 TYR A O 1
ATOM 820 N N . ARG A 1 106 ? 3.623 11.377 -15.180 1.00 93.12 106 ARG A N 1
ATOM 821 C CA . ARG A 1 106 ? 5.030 11.072 -14.861 1.00 93.12 106 ARG A CA 1
ATOM 822 C C . ARG A 1 106 ? 5.175 9.735 -14.139 1.00 93.12 106 ARG A C 1
ATOM 824 O O . ARG A 1 106 ? 6.070 8.966 -14.481 1.00 93.12 106 ARG A O 1
ATOM 831 N N . ASP A 1 107 ? 4.271 9.445 -13.210 1.00 93.94 107 ASP A N 1
ATOM 832 C CA . ASP A 1 107 ? 4.250 8.187 -12.466 1.00 93.94 107 ASP A CA 1
ATOM 833 C C . ASP A 1 107 ? 3.911 7.014 -13.396 1.00 93.94 107 ASP A C 1
ATOM 835 O O . ASP A 1 107 ? 4.541 5.963 -13.323 1.00 93.94 107 ASP A O 1
ATOM 839 N N . GLY A 1 108 ? 2.978 7.206 -14.336 1.00 92.81 108 GLY A N 1
ATOM 840 C CA . GLY A 1 108 ? 2.641 6.203 -15.348 1.00 92.81 108 GLY A CA 1
ATOM 841 C C . GLY A 1 108 ? 3.801 5.903 -16.302 1.00 92.81 108 GLY A C 1
ATOM 842 O O . GLY A 1 108 ? 4.093 4.738 -16.579 1.00 92.81 108 GLY A O 1
ATOM 843 N N . VAL A 1 109 ? 4.520 6.931 -16.767 1.00 93.50 109 VAL A N 1
ATOM 844 C CA . VAL A 1 109 ? 5.737 6.754 -17.582 1.00 93.50 109 VAL A CA 1
ATOM 845 C C . VAL A 1 109 ? 6.822 6.032 -16.787 1.00 93.50 109 VAL A C 1
ATOM 847 O O . VAL A 1 109 ? 7.484 5.136 -17.315 1.00 93.50 109 VAL A O 1
ATOM 850 N N . GLN A 1 110 ? 7.005 6.387 -15.514 1.00 94.44 110 GLN A N 1
ATOM 851 C CA . GLN A 1 110 ? 7.961 5.710 -14.647 1.00 94.44 110 GLN A CA 1
ATOM 852 C C . GLN A 1 110 ? 7.598 4.228 -14.474 1.00 94.44 110 GLN A C 1
ATOM 854 O O . GLN A 1 110 ? 8.473 3.376 -14.658 1.00 94.44 110 GLN A O 1
ATOM 859 N N . GLN A 1 111 ? 6.323 3.922 -14.216 1.00 94.88 111 GLN A N 1
ATOM 860 C CA . GLN A 1 111 ? 5.817 2.558 -14.087 1.00 94.88 111 GLN A CA 1
ATOM 861 C C . GLN A 1 111 ? 6.082 1.753 -15.363 1.00 94.88 111 GLN A C 1
ATOM 863 O O . GLN A 1 111 ? 6.594 0.635 -15.295 1.00 94.88 111 GLN A O 1
ATOM 868 N N . ALA A 1 112 ? 5.775 2.326 -16.530 1.00 94.12 112 ALA A N 1
ATOM 869 C CA . ALA A 1 112 ? 6.002 1.685 -17.820 1.00 94.12 112 ALA A CA 1
ATOM 870 C C . ALA A 1 112 ? 7.493 1.396 -18.055 1.00 94.12 112 ALA A C 1
ATOM 872 O O . ALA A 1 112 ? 7.853 0.285 -18.442 1.00 94.12 112 ALA A O 1
ATOM 873 N N . ARG A 1 113 ? 8.375 2.360 -17.755 1.00 93.75 113 ARG A N 1
ATOM 874 C CA . ARG A 1 113 ? 9.833 2.176 -17.841 1.00 93.75 113 ARG A CA 1
ATOM 875 C C . ARG A 1 113 ? 10.324 1.086 -16.894 1.00 93.75 113 ARG A C 1
ATOM 877 O O . ARG A 1 113 ? 11.183 0.298 -17.277 1.00 93.75 113 ARG A O 1
ATOM 884 N N . TRP A 1 114 ? 9.814 1.040 -15.664 1.00 95.06 114 TRP A N 1
ATOM 885 C CA . TRP A 1 114 ? 10.182 -0.000 -14.704 1.00 95.06 114 TRP A CA 1
ATOM 886 C C . TRP A 1 114 ? 9.749 -1.392 -15.183 1.00 95.06 114 TRP A C 1
ATOM 888 O O . TRP A 1 114 ? 10.576 -2.300 -15.220 1.00 95.06 114 TRP A O 1
ATOM 898 N N . LEU A 1 115 ? 8.508 -1.543 -15.656 1.00 94.06 115 LEU A N 1
ATOM 899 C CA . LEU A 1 115 ? 8.012 -2.805 -16.217 1.00 94.06 115 LEU A CA 1
ATOM 900 C C . LEU A 1 115 ? 8.795 -3.248 -17.460 1.00 94.06 115 LEU A C 1
ATOM 902 O O . LEU A 1 115 ? 9.064 -4.440 -17.623 1.00 94.06 115 LEU A O 1
ATOM 906 N N . ALA A 1 116 ? 9.184 -2.311 -18.326 1.00 94.31 116 ALA A N 1
ATOM 907 C CA . ALA A 1 116 ? 9.957 -2.618 -19.524 1.00 94.31 116 ALA A CA 1
ATOM 908 C C . ALA A 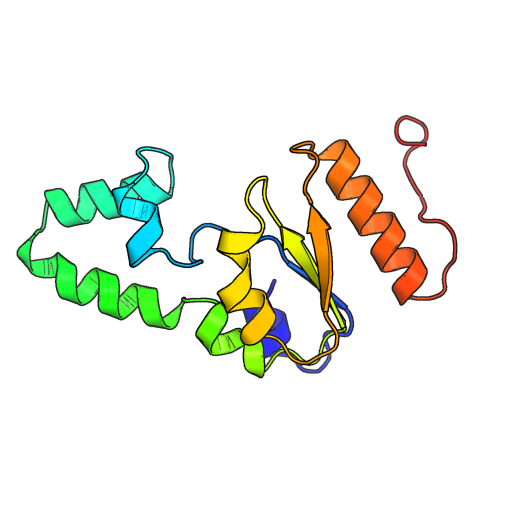1 116 ? 11.371 -3.127 -19.189 1.00 94.31 116 ALA A C 1
ATOM 910 O O . ALA A 1 116 ? 11.836 -4.103 -19.781 1.00 94.31 116 ALA A O 1
ATOM 911 N N . ARG A 1 117 ? 12.016 -2.539 -18.168 1.00 93.00 117 ARG A N 1
ATOM 912 C CA . ARG A 1 117 ? 13.288 -3.046 -17.625 1.00 93.00 117 ARG A CA 1
ATOM 913 C C . ARG A 1 117 ? 13.124 -4.418 -16.981 1.00 93.00 117 ARG A C 1
ATOM 915 O O . ARG A 1 117 ? 13.908 -5.311 -17.277 1.00 93.00 117 ARG A O 1
ATOM 922 N N . TRP A 1 118 ? 12.102 -4.591 -16.143 1.00 92.06 118 TRP A N 1
ATOM 923 C CA . TRP A 1 118 ? 11.819 -5.860 -15.468 1.00 92.06 118 TRP A CA 1
ATOM 924 C C . TRP A 1 118 ? 11.592 -7.013 -16.459 1.00 92.06 118 TRP A C 1
ATOM 926 O O . TRP A 1 118 ? 12.117 -8.106 -16.271 1.00 92.06 118 TRP A O 1
ATOM 936 N N . SER A 1 119 ? 10.844 -6.764 -17.537 1.00 92.06 119 SER A N 1
ATOM 937 C CA . SER A 1 119 ? 10.521 -7.777 -18.554 1.00 92.06 119 SER A CA 1
ATOM 938 C C . SER A 1 119 ? 11.601 -7.969 -19.627 1.00 92.06 119 SER A C 1
ATOM 940 O O . SER A 1 119 ? 11.475 -8.869 -20.454 1.00 92.06 119 SER A O 1
ATOM 942 N N . GLY A 1 120 ? 12.653 -7.144 -19.638 1.00 92.81 120 GLY A N 1
ATOM 943 C CA . GLY A 1 120 ? 13.739 -7.228 -20.619 1.00 92.81 120 GLY A CA 1
ATOM 944 C C . GLY A 1 120 ? 13.374 -6.754 -22.032 1.00 92.81 120 GLY A C 1
ATOM 945 O O . GLY A 1 120 ? 14.140 -6.991 -22.962 1.00 92.81 120 GLY A O 1
ATOM 946 N N . ILE A 1 121 ? 12.236 -6.075 -22.214 1.00 88.69 121 ILE A N 1
ATOM 947 C CA . ILE A 1 121 ? 11.771 -5.591 -23.529 1.00 88.69 121 ILE A CA 1
ATOM 948 C C . ILE A 1 121 ? 12.418 -4.262 -23.963 1.00 88.69 121 ILE A C 1
ATOM 950 O O . ILE A 1 121 ? 12.199 -3.813 -25.085 1.00 88.69 121 ILE A O 1
ATOM 954 N N . GLY A 1 122 ? 13.227 -3.637 -23.101 1.00 85.50 122 GLY A N 1
ATOM 955 C CA . GLY A 1 122 ? 13.943 -2.395 -23.404 1.00 85.50 122 GLY A CA 1
ATOM 956 C C . GLY A 1 122 ? 13.113 -1.145 -23.108 1.00 85.50 122 GLY A C 1
ATOM 957 O O . GLY A 1 122 ? 12.743 -0.910 -21.959 1.00 85.50 122 GLY A O 1
ATOM 958 N N . GLU A 1 123 ? 12.857 -0.322 -24.125 1.00 84.75 123 GLU A N 1
ATOM 959 C CA . GLU A 1 123 ? 12.077 0.914 -23.986 1.00 84.75 123 GLU A CA 1
ATOM 960 C C . GLU A 1 123 ? 10.565 0.627 -23.991 1.00 84.75 123 GLU A C 1
ATOM 962 O O . GLU A 1 123 ? 10.083 -0.124 -24.846 1.00 84.75 123 GLU A O 1
ATOM 967 N N . PRO A 1 124 ? 9.778 1.226 -23.077 1.00 87.00 124 PRO A N 1
ATOM 968 C CA . PRO A 1 124 ? 8.331 1.085 -23.110 1.00 87.00 124 PRO A CA 1
ATOM 969 C C . PRO A 1 124 ? 7.738 1.758 -24.352 1.00 87.00 124 PRO A C 1
ATOM 971 O O . PRO A 1 124 ? 8.146 2.846 -24.763 1.00 87.00 124 PRO A O 1
ATOM 974 N N . VAL A 1 125 ? 6.690 1.150 -24.906 1.00 82.69 125 VAL A N 1
ATOM 975 C CA . VAL A 1 125 ? 5.874 1.794 -25.939 1.00 82.69 125 VAL A CA 1
ATOM 976 C C . VAL A 1 125 ? 5.011 2.866 -25.274 1.00 82.69 125 VAL A C 1
ATOM 978 O O . VAL A 1 125 ? 3.988 2.563 -24.662 1.00 82.69 125 VAL A O 1
ATOM 981 N N . LEU A 1 126 ? 5.440 4.123 -25.376 1.00 83.75 126 LEU A N 1
ATOM 982 C CA . LEU A 1 126 ? 4.700 5.286 -24.882 1.00 83.75 126 LEU A CA 1
ATOM 983 C C . LEU A 1 126 ? 3.952 5.987 -26.030 1.00 83.75 126 LEU A C 1
ATOM 985 O O . LEU A 1 126 ? 4.486 6.044 -27.149 1.00 83.75 126 LEU A O 1
ATOM 989 N N . PRO A 1 127 ? 2.755 6.556 -25.771 1.00 80.50 127 PRO A N 1
ATOM 990 C CA . PRO A 1 127 ? 2.105 7.488 -26.688 1.00 80.50 127 PRO A CA 1
ATOM 991 C C . PRO A 1 127 ? 3.055 8.617 -27.105 1.00 80.50 127 PRO A C 1
ATOM 993 O O . PRO A 1 127 ? 3.889 9.049 -26.319 1.00 80.50 127 PRO A O 1
ATOM 996 N N . GLU A 1 128 ? 2.928 9.130 -28.328 1.00 80.06 128 GLU A N 1
ATOM 997 C CA . GLU A 1 128 ? 3.860 10.140 -28.859 1.00 80.06 128 GLU A CA 1
ATOM 998 C C . GLU A 1 128 ? 3.923 11.415 -28.004 1.00 80.06 128 GLU A C 1
ATOM 1000 O O . GLU A 1 128 ? 5.002 11.927 -27.736 1.00 80.06 128 GLU A O 1
ATOM 1005 N N . HIS A 1 129 ? 2.783 11.862 -27.477 1.00 80.38 129 HIS A N 1
ATOM 1006 C CA . HIS A 1 129 ? 2.693 13.024 -26.586 1.00 80.38 129 HIS A CA 1
ATOM 1007 C C . HIS A 1 129 ? 3.247 12.775 -25.167 1.00 80.38 129 HIS A C 1
ATOM 1009 O O . HIS A 1 129 ? 3.202 13.674 -24.330 1.00 80.38 129 HIS A O 1
ATOM 1015 N N . TRP A 1 130 ? 3.721 11.556 -24.888 1.00 73.75 130 TRP A N 1
ATOM 1016 C CA . TRP A 1 130 ? 4.288 11.091 -23.615 1.00 73.75 130 TRP A CA 1
ATOM 1017 C C . TRP A 1 130 ? 5.780 10.726 -23.714 1.00 73.75 130 TRP A C 1
ATOM 1019 O O . TRP A 1 130 ? 6.350 10.219 -22.744 1.00 73.75 130 TRP A O 1
ATOM 1029 N N . ARG A 1 131 ? 6.392 10.911 -24.889 1.00 69.31 131 ARG A N 1
ATOM 1030 C CA . ARG A 1 131 ? 7.826 10.685 -25.107 1.00 69.31 131 ARG A CA 1
ATOM 1031 C C . ARG A 1 131 ? 8.663 11.853 -24.603 1.00 69.31 131 ARG A C 1
ATOM 1033 O O . ARG A 1 131 ? 8.222 13.012 -24.761 1.00 69.31 131 ARG A O 1
#